Protein AF-A0A8C2GU42-F1 (afdb_monomer)

Sequence (132 aa):
MASTEKISYNTSEDTVLMTLNFCKCFNMKVGQQLDHYKYNNSENDFHLQIAKEAYVDHTQFDKKATHYDHSSKADNPKWSMVDVQFERMTNCFIPLTELKKYHLQHKAKSGRLKDLALFTRARLSVQPLTAG

Organism: Cyprinus carpio (NCBI:txid7962)

Solvent-accessible surface area (backbone atoms only — not comparable to full-atom values): 8130 Å² total; per-residue (Å²): 130,85,57,73,73,53,76,48,81,46,85,88,53,99,44,46,41,32,37,51,60,40,77,62,92,64,91,59,47,64,72,42,76,42,80,52,81,74,93,71,88,61,88,63,36,40,39,30,27,29,67,36,51,70,39,77,42,71,51,34,74,34,85,84,40,96,64,43,35,92,86,47,40,93,94,60,63,53,44,30,24,30,37,26,28,61,72,44,72,50,97,65,63,80,53,70,71,56,56,49,51,51,25,55,56,16,48,78,67,74,37,96,41,45,77,44,45,86,82,74,39,88,72,60,73,83,69,86,79,80,86,128

InterPro domains:
  IPR002740 EVE domain [PF01878] (48-131)
  IPR015947 PUA-like superfamily [SSF88697] (48-131)
  IPR052181 5-Hydroxymethylcytosine binding [PTHR14087] (28-131)

Nearest PDB structures (foldseek):
  3eop-assembly2_B  TM=8.402E-01  e=4.553E-10  Homo sapiens
  3eop-assembly1_A  TM=8.415E-01  e=4.289E-10  Homo sapiens
  5j3e-assembly2_B  TM=8.624E-01  e=8.260E-10  Homo sapiens
  2ar1-assembly1_A  TM=7.464E-01  e=1.728E-05  Leishmania major
  2eve-assembly1_A  TM=8.233E-01  e=2.677E-04  Pseudomonas syringae pv. tomato str. DC3000

Mean predicted aligned error: 8.87 Å

Radius of gyration: 16.35 Å; Cα contacts (8 Å, |Δi|>4): 212; chains: 1; bounding box: 41×29×45 Å

pLDDT: mean 74.86, std 17.41, range [27.86, 93.0]

Structure (mmCIF, N/CA/C/O backbone):
data_AF-A0A8C2GU42-F1
#
_entry.id   AF-A0A8C2GU42-F1
#
loop_
_atom_site.group_PDB
_atom_site.id
_atom_site.type_symbol
_atom_site.label_atom_id
_atom_site.label_alt_id
_atom_site.label_comp_id
_atom_site.label_asym_id
_atom_site.label_entity_id
_atom_site.label_seq_id
_atom_site.pdbx_PDB_ins_code
_atom_site.Cartn_x
_atom_site.Cartn_y
_atom_site.Cartn_z
_atom_site.occupancy
_atom_site.B_iso_or_equiv
_atom_site.auth_seq_id
_atom_site.auth_comp_id
_atom_site.auth_asym_id
_atom_site.auth_atom_id
_atom_site.pdbx_PDB_model_num
ATOM 1 N N . MET A 1 1 ? 11.826 1.712 7.715 1.00 29.66 1 MET A N 1
ATOM 2 C CA . MET A 1 1 ? 12.271 2.6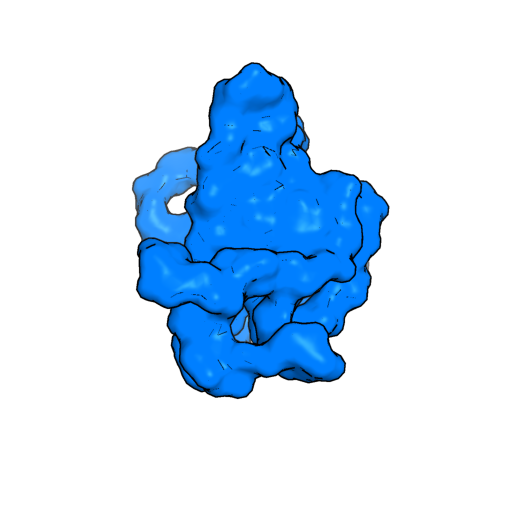06 6.623 1.00 29.66 1 MET A CA 1
ATOM 3 C C . MET A 1 1 ? 11.037 3.204 5.973 1.00 29.66 1 MET A C 1
ATOM 5 O O . MET A 1 1 ? 10.012 2.535 5.954 1.00 29.66 1 MET A O 1
ATOM 9 N N . ALA A 1 2 ? 11.104 4.483 5.603 1.00 27.86 2 ALA A N 1
ATOM 10 C CA . ALA A 1 2 ? 9.967 5.296 5.182 1.00 27.86 2 ALA A CA 1
ATOM 11 C C . ALA A 1 2 ? 9.303 4.735 3.914 1.00 27.86 2 ALA A C 1
ATOM 13 O O . ALA A 1 2 ? 9.962 4.608 2.886 1.00 27.86 2 ALA A O 1
ATOM 14 N N . SER A 1 3 ? 8.011 4.408 3.996 1.00 32.06 3 SER A N 1
ATOM 15 C CA . SER A 1 3 ? 7.196 4.130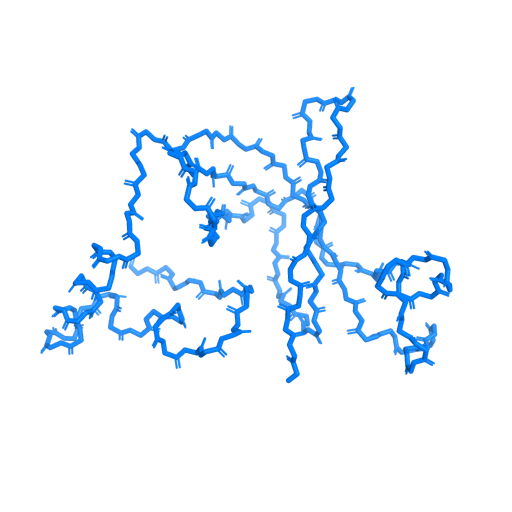 2.815 1.00 32.06 3 SER A CA 1
ATOM 16 C C . SER A 1 3 ? 6.832 5.475 2.199 1.00 32.06 3 SER A C 1
ATOM 18 O O . SER A 1 3 ? 5.972 6.184 2.719 1.00 32.06 3 SER A O 1
ATOM 20 N N . THR A 1 4 ? 7.572 5.888 1.171 1.00 35.00 4 THR A N 1
ATOM 21 C CA . THR A 1 4 ? 7.188 7.057 0.377 1.00 35.00 4 THR A CA 1
ATOM 22 C C . THR A 1 4 ? 6.199 6.551 -0.656 1.00 35.00 4 THR A C 1
ATOM 24 O O . THR A 1 4 ? 6.595 6.044 -1.699 1.00 35.00 4 THR A O 1
ATOM 27 N N . GLU A 1 5 ? 4.917 6.626 -0.328 1.00 48.44 5 GLU A N 1
ATOM 28 C CA . GLU A 1 5 ? 3.859 6.436 -1.308 1.00 48.44 5 GLU A CA 1
ATOM 29 C C . GLU A 1 5 ? 3.909 7.578 -2.310 1.00 48.44 5 GLU A C 1
ATOM 31 O O . GLU A 1 5 ? 3.827 8.747 -1.926 1.00 48.44 5 GLU A O 1
ATOM 36 N N . LYS A 1 6 ? 4.053 7.248 -3.592 1.00 48.16 6 LYS A N 1
ATOM 37 C CA . LYS A 1 6 ? 3.819 8.209 -4.660 1.00 48.16 6 LYS A CA 1
ATOM 38 C C . LYS A 1 6 ? 2.909 7.594 -5.691 1.00 48.16 6 LYS A C 1
ATOM 40 O O . LYS A 1 6 ? 3.248 6.602 -6.315 1.00 48.16 6 LYS A O 1
ATOM 45 N N . ILE A 1 7 ? 1.766 8.239 -5.838 1.00 47.25 7 ILE A N 1
ATOM 46 C CA . ILE A 1 7 ? 0.837 8.021 -6.927 1.00 47.25 7 ILE A CA 1
ATOM 47 C C . ILE A 1 7 ? 1.364 8.814 -8.118 1.00 47.25 7 ILE A C 1
ATOM 49 O O . ILE A 1 7 ? 1.403 10.046 -8.079 1.00 47.25 7 ILE A O 1
ATOM 53 N N . SER A 1 8 ? 1.791 8.103 -9.153 1.00 43.88 8 SER A N 1
ATOM 54 C CA . SER A 1 8 ? 2.003 8.675 -10.482 1.00 43.88 8 SER A CA 1
ATOM 55 C C . SER A 1 8 ? 0.679 8.626 -11.241 1.00 43.88 8 SER A C 1
ATOM 57 O O . SER A 1 8 ? -0.027 7.629 -11.150 1.00 43.88 8 SER A O 1
ATOM 59 N N . TYR A 1 9 ? 0.329 9.697 -11.952 1.00 42.25 9 TYR A N 1
ATOM 60 C CA . TYR A 1 9 ? -0.904 9.789 -12.738 1.00 42.25 9 TYR A CA 1
ATOM 61 C C . TYR A 1 9 ? -0.546 9.746 -14.223 1.00 42.25 9 TYR A C 1
ATOM 63 O O . TYR A 1 9 ? 0.324 10.500 -14.660 1.00 42.25 9 TYR A O 1
ATOM 71 N N . ASN A 1 10 ? -1.241 8.921 -15.002 1.00 41.34 10 ASN A N 1
ATOM 72 C CA . ASN A 1 10 ? -1.306 9.068 -16.452 1.00 41.34 10 ASN A CA 1
ATOM 73 C C . ASN A 1 10 ? -2.765 9.372 -16.817 1.00 41.34 10 ASN A C 1
ATOM 75 O O . ASN A 1 10 ? -3.642 8.555 -16.560 1.00 41.34 10 ASN A O 1
ATOM 79 N N . THR A 1 11 ? -3.039 10.580 -17.306 1.00 40.59 11 THR A N 1
ATOM 80 C CA . THR A 1 11 ? -4.400 11.113 -17.513 1.00 40.59 11 THR A CA 1
ATOM 81 C C . THR A 1 11 ? -4.898 10.969 -18.953 1.00 40.59 11 THR A C 1
ATOM 83 O O . THR A 1 11 ? -5.793 11.705 -19.355 1.00 40.59 11 THR A O 1
ATOM 86 N N . SER A 1 12 ? -4.303 10.094 -19.769 1.00 37.34 12 SER A N 1
ATOM 87 C CA . SER A 1 12 ? -4.622 10.040 -21.203 1.00 37.34 12 SER A CA 1
ATOM 88 C C . SER A 1 12 ? -5.784 9.122 -21.586 1.00 37.34 12 SER A C 1
ATOM 90 O O . SER A 1 12 ? -6.249 9.214 -22.713 1.00 37.34 12 SER A O 1
ATOM 92 N N . GLU A 1 13 ? -6.278 8.269 -20.695 1.00 37.72 13 GLU A N 1
ATOM 93 C CA . GLU A 1 13 ? -7.444 7.406 -20.926 1.00 37.72 13 GLU A CA 1
ATOM 94 C C . GLU A 1 13 ? -8.207 7.291 -19.599 1.00 37.72 13 GLU A C 1
ATOM 96 O O . GLU A 1 13 ? -7.630 7.587 -18.553 1.00 37.72 13 GLU A O 1
ATOM 101 N N . ASP A 1 14 ? -9.474 6.868 -19.604 1.00 39.25 14 ASP A N 1
ATOM 102 C CA . ASP A 1 14 ? -10.384 6.745 -18.438 1.00 39.25 14 ASP A CA 1
ATOM 103 C C . ASP A 1 14 ? -9.885 5.817 -17.296 1.00 39.25 14 ASP A C 1
ATOM 105 O O . ASP A 1 14 ? -10.623 5.403 -16.403 1.00 39.25 14 ASP A O 1
ATOM 109 N N . THR A 1 15 ? -8.602 5.476 -17.310 1.00 41.22 15 THR A N 1
ATOM 110 C CA . THR A 1 15 ? -7.866 4.720 -16.316 1.00 41.22 15 THR A CA 1
ATOM 111 C C . THR A 1 15 ? -6.793 5.629 -15.729 1.00 41.22 15 THR A C 1
ATOM 113 O O . THR A 1 15 ? -5.700 5.763 -16.277 1.00 41.22 15 THR A O 1
ATOM 116 N N . VAL A 1 16 ? -7.071 6.239 -14.574 1.00 46.94 16 VAL A N 1
ATOM 117 C CA . VAL A 1 16 ? -5.999 6.808 -13.750 1.00 46.94 16 VAL A CA 1
ATOM 118 C C . VAL A 1 16 ? -5.180 5.637 -13.208 1.00 46.94 16 VAL A C 1
ATOM 120 O O . VAL A 1 16 ? -5.474 5.122 -12.133 1.00 46.94 16 VAL A O 1
ATOM 123 N N . LEU A 1 17 ? -4.189 5.189 -13.985 1.00 45.88 17 LEU A N 1
ATOM 124 C CA . LEU A 1 17 ? -3.225 4.173 -13.577 1.00 45.88 17 LEU A CA 1
ATOM 125 C C . LEU A 1 17 ? -2.358 4.770 -12.472 1.00 45.88 17 LEU A C 1
ATOM 127 O O . LEU A 1 17 ? -1.379 5.460 -12.754 1.00 45.88 17 LEU A O 1
ATOM 131 N N . MET A 1 18 ? -2.753 4.550 -11.216 1.00 54.62 18 MET A N 1
ATOM 132 C CA . MET A 1 18 ? -1.916 4.896 -10.071 1.00 54.62 18 MET A CA 1
ATOM 133 C C . MET A 1 18 ? -1.009 3.723 -9.748 1.00 54.62 18 MET A C 1
ATOM 135 O O . MET A 1 18 ? -1.464 2.616 -9.461 1.00 54.62 18 MET A O 1
ATOM 139 N N . THR A 1 19 ? 0.285 3.992 -9.765 1.00 54.06 19 THR A N 1
ATOM 140 C CA . THR A 1 19 ? 1.305 3.030 -9.375 1.00 54.06 19 THR A CA 1
ATOM 141 C C . THR A 1 19 ? 1.552 3.144 -7.874 1.00 54.06 19 THR A C 1
ATOM 143 O O . THR A 1 19 ? 1.899 4.219 -7.389 1.00 54.06 19 THR A O 1
ATOM 146 N N . LEU A 1 20 ? 1.352 2.059 -7.121 1.00 60.91 20 LEU A N 1
ATOM 147 C CA . LEU A 1 20 ? 1.644 2.017 -5.682 1.00 60.91 20 LEU A CA 1
ATOM 148 C C . LEU A 1 20 ? 2.907 1.204 -5.423 1.00 60.91 20 LEU A C 1
ATOM 150 O O . LEU A 1 20 ? 2.891 -0.015 -5.563 1.00 60.91 20 LEU A O 1
ATOM 154 N N . ASN A 1 21 ? 3.973 1.875 -4.991 1.00 57.59 21 ASN A N 1
ATOM 155 C CA . ASN A 1 21 ? 5.249 1.234 -4.693 1.00 57.59 21 ASN A CA 1
ATOM 156 C C . ASN A 1 21 ? 5.294 0.725 -3.256 1.00 57.59 21 ASN A C 1
ATOM 158 O O . ASN A 1 21 ? 5.079 1.479 -2.304 1.00 57.59 21 ASN A O 1
ATOM 162 N N . PHE A 1 22 ? 5.648 -0.546 -3.080 1.00 68.25 22 PHE A N 1
ATOM 163 C CA . PHE A 1 22 ? 5.805 -1.127 -1.754 1.00 68.25 22 PHE A CA 1
ATOM 164 C C . PHE A 1 22 ? 6.909 -2.185 -1.698 1.00 68.25 22 PHE A C 1
ATOM 166 O O . PHE A 1 22 ? 7.203 -2.899 -2.652 1.00 68.25 22 PHE A O 1
ATOM 173 N N . CYS A 1 23 ? 7.529 -2.276 -0.522 1.00 55.91 23 CYS A N 1
ATOM 174 C CA . CYS A 1 23 ? 8.674 -3.149 -0.236 1.00 55.91 23 CYS A CA 1
ATOM 175 C C . CYS A 1 23 ? 8.268 -4.606 0.080 1.00 55.91 23 CYS A C 1
ATOM 177 O O . CYS A 1 23 ? 9.119 -5.455 0.324 1.00 55.91 23 CYS A O 1
ATOM 179 N N . LYS A 1 24 ? 6.964 -4.896 0.193 1.00 59.81 24 LYS A N 1
ATOM 180 C CA . LYS A 1 24 ? 6.430 -6.214 0.574 1.00 59.81 24 LYS A CA 1
ATOM 181 C C . LYS A 1 24 ? 5.359 -6.652 -0.403 1.00 59.81 24 LYS A C 1
ATOM 183 O O . LYS A 1 24 ? 4.412 -5.904 -0.583 1.00 59.81 24 LYS A O 1
ATOM 188 N N . CYS A 1 25 ? 5.440 -7.880 -0.911 1.00 53.75 25 CYS A N 1
ATOM 189 C CA . CYS A 1 25 ? 4.386 -8.492 -1.717 1.00 53.75 25 CYS A CA 1
ATOM 190 C C . CYS A 1 25 ? 3.062 -8.537 -0.935 1.00 53.75 25 CYS A C 1
ATOM 192 O O . CYS A 1 25 ? 2.799 -9.474 -0.181 1.00 53.75 25 CYS A O 1
ATOM 194 N N . PHE A 1 26 ? 2.227 -7.513 -1.087 1.00 64.81 26 PHE A N 1
ATOM 195 C CA . PHE A 1 26 ? 0.819 -7.632 -0.759 1.00 64.81 26 PHE A CA 1
ATOM 196 C C . PHE A 1 26 ? 0.197 -8.515 -1.836 1.00 64.81 26 PHE A C 1
ATOM 198 O O . PHE A 1 26 ? 0.373 -8.261 -3.026 1.00 64.81 26 PHE A O 1
ATOM 205 N N . ASN A 1 27 ? -0.507 -9.570 -1.425 1.00 75.94 27 ASN A N 1
ATOM 206 C CA . ASN A 1 27 ? -1.237 -10.448 -2.339 1.00 75.94 27 ASN A CA 1
ATOM 207 C C . ASN A 1 27 ? -2.535 -9.760 -2.798 1.00 75.94 27 ASN A C 1
ATOM 209 O O . ASN A 1 27 ? -3.630 -10.231 -2.505 1.00 75.94 27 ASN A O 1
ATOM 213 N N . MET A 1 28 ? -2.392 -8.591 -3.425 1.00 85.00 28 MET A N 1
ATOM 214 C CA . MET A 1 28 ? -3.488 -7.841 -4.024 1.00 85.00 28 MET A CA 1
ATOM 215 C C . MET A 1 28 ? -3.956 -8.567 -5.278 1.00 85.00 28 MET A C 1
ATOM 217 O O . MET A 1 28 ? -3.135 -8.971 -6.104 1.00 85.00 28 MET A O 1
ATOM 221 N N . LYS A 1 29 ? -5.270 -8.727 -5.410 1.00 88.50 29 LYS A N 1
ATOM 222 C CA . LYS A 1 29 ? -5.899 -9.399 -6.549 1.00 88.50 29 LYS A CA 1
ATOM 223 C C . LYS A 1 29 ? -6.619 -8.404 -7.437 1.00 88.50 29 LYS A C 1
ATOM 225 O O . LYS A 1 29 ? -7.160 -7.425 -6.934 1.00 88.50 29 LYS A O 1
ATOM 230 N N . VAL A 1 30 ? -6.621 -8.655 -8.746 1.00 89.81 30 VAL A N 1
ATOM 231 C CA . VAL A 1 30 ? -7.408 -7.853 -9.697 1.00 89.81 30 VAL A CA 1
ATOM 232 C C . VAL A 1 30 ? -8.866 -7.804 -9.236 1.00 89.81 30 VAL A C 1
ATOM 234 O O . VAL A 1 30 ? -9.415 -8.813 -8.797 1.00 89.81 30 VAL A O 1
ATOM 237 N N . GLY A 1 31 ? -9.464 -6.614 -9.285 1.00 86.06 31 GLY A N 1
ATOM 238 C CA . GLY A 1 31 ? -10.814 -6.344 -8.783 1.00 86.06 31 GLY A CA 1
ATOM 239 C C . GLY A 1 31 ? -10.908 -6.114 -7.270 1.00 86.06 31 GLY A C 1
ATOM 240 O O . GLY A 1 31 ? -11.975 -5.759 -6.777 1.00 86.06 31 GLY A O 1
ATOM 241 N N . GLN A 1 32 ? -9.822 -6.274 -6.506 1.00 86.06 32 GLN A N 1
ATOM 242 C CA . GLN A 1 32 ? -9.815 -5.899 -5.092 1.00 86.06 32 GLN A CA 1
ATOM 243 C C . GLN A 1 32 ? -9.937 -4.376 -4.948 1.00 86.06 32 GLN A C 1
ATOM 245 O O . GLN A 1 32 ? -9.220 -3.626 -5.614 1.00 86.06 32 GLN A O 1
ATOM 250 N N . GLN A 1 33 ? -10.820 -3.929 -4.055 1.00 84.94 33 GLN A N 1
ATOM 251 C CA . GLN A 1 33 ? -11.035 -2.509 -3.780 1.00 84.94 33 GLN A CA 1
ATOM 252 C C . GLN A 1 33 ? -9.952 -1.926 -2.866 1.00 84.94 33 GLN A C 1
ATOM 254 O O . GLN A 1 33 ? -9.427 -2.590 -1.965 1.00 84.94 33 GLN A O 1
ATOM 259 N N . LEU A 1 34 ? -9.643 -0.660 -3.114 1.00 80.81 34 LEU A N 1
ATOM 260 C CA . LEU A 1 34 ? -8.698 0.167 -2.386 1.00 80.81 34 LEU A CA 1
ATOM 261 C C . LEU A 1 34 ? -9.363 1.502 -2.064 1.00 80.81 34 LEU A C 1
ATOM 263 O O . LEU A 1 34 ? -9.827 2.209 -2.959 1.00 80.81 34 LEU A O 1
ATOM 267 N N . ASP A 1 35 ? -9.332 1.875 -0.792 1.00 76.69 35 ASP A N 1
ATOM 268 C CA . ASP A 1 35 ? -9.738 3.207 -0.362 1.00 76.69 35 ASP A CA 1
ATOM 269 C C . ASP A 1 35 ? -8.499 4.100 -0.319 1.00 76.69 35 ASP A C 1
ATOM 271 O O . ASP A 1 35 ? -7.525 3.806 0.383 1.00 76.69 35 ASP A O 1
ATOM 275 N N . HIS A 1 36 ? -8.509 5.181 -1.100 1.00 72.06 36 HIS A N 1
ATOM 276 C CA . HIS A 1 36 ? -7.416 6.140 -1.077 1.00 72.06 36 HIS A CA 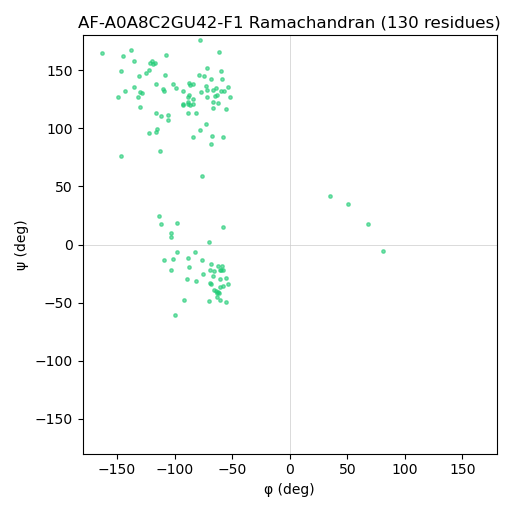1
ATOM 277 C C . HIS A 1 36 ? -7.620 7.140 0.057 1.00 72.06 36 HIS A C 1
ATOM 279 O O . HIS A 1 36 ? -8.606 7.871 0.065 1.00 72.06 36 HIS A O 1
ATOM 285 N N . TYR A 1 37 ? -6.658 7.203 0.978 1.00 63.75 37 TYR A N 1
ATOM 286 C CA . TYR A 1 37 ? -6.659 8.172 2.066 1.00 63.75 37 TYR A CA 1
ATOM 287 C C . TYR A 1 37 ? -5.526 9.181 1.886 1.00 63.75 37 TYR A C 1
ATOM 289 O O . TYR A 1 37 ? -4.347 8.845 2.036 1.00 63.75 37 TYR A O 1
ATOM 297 N N . LYS A 1 38 ? -5.861 10.434 1.571 1.00 64.44 38 LYS A N 1
ATOM 298 C CA . LYS A 1 38 ? -4.851 11.472 1.340 1.00 64.44 38 LYS A CA 1
ATOM 299 C C . LYS A 1 38 ? -4.473 12.180 2.641 1.00 64.44 38 LYS A C 1
ATOM 301 O O . LYS A 1 38 ? -5.305 12.761 3.325 1.00 64.44 38 LYS A O 1
ATOM 306 N N . TYR A 1 39 ? -3.172 12.228 2.937 1.00 45.69 39 TYR A N 1
ATOM 307 C CA . TYR A 1 39 ? -2.619 12.953 4.095 1.00 45.69 39 TYR A CA 1
ATOM 308 C C . TYR A 1 39 ? -2.739 14.493 3.982 1.00 45.69 39 TYR A C 1
ATOM 310 O O . TYR A 1 39 ? -2.651 15.194 4.984 1.00 45.69 39 TYR A O 1
ATOM 318 N N . ASN A 1 40 ? -2.981 15.029 2.780 1.00 45.28 40 ASN A N 1
ATOM 319 C CA . ASN A 1 40 ? -3.093 16.467 2.511 1.00 45.28 40 ASN A CA 1
ATOM 320 C C . ASN A 1 40 ? -4.520 16.855 2.100 1.00 45.28 40 ASN A C 1
ATOM 322 O O . ASN A 1 40 ? -4.784 17.013 0.910 1.00 45.28 40 ASN A O 1
ATOM 326 N N . ASN A 1 41 ? -5.392 16.994 3.105 1.00 46.81 41 ASN A N 1
ATOM 327 C CA . ASN A 1 41 ? -6.541 17.910 3.195 1.00 46.81 41 ASN A CA 1
ATOM 328 C C . ASN A 1 41 ? -7.318 18.208 1.891 1.00 46.81 41 ASN A C 1
ATOM 330 O O . ASN A 1 41 ? -7.655 19.362 1.629 1.00 46.81 41 ASN A O 1
ATOM 334 N N . SER A 1 42 ? -7.574 17.199 1.054 1.00 54.69 42 SER A N 1
ATOM 335 C CA . SER A 1 42 ? -8.509 17.323 -0.062 1.00 54.69 42 SER A CA 1
ATOM 336 C C . SER A 1 42 ? -9.908 17.001 0.431 1.00 54.69 42 SER A C 1
ATOM 338 O O . SER A 1 42 ? -10.095 16.045 1.170 1.00 54.69 42 SER A O 1
ATOM 340 N N . GLU A 1 43 ? -10.893 17.767 -0.020 1.00 55.97 43 GLU A N 1
ATOM 341 C CA . GLU A 1 43 ? -12.304 17.602 0.360 1.00 55.97 43 GLU A CA 1
ATOM 342 C C . GLU A 1 43 ? -12.956 16.336 -0.228 1.00 55.97 43 GLU A C 1
ATOM 344 O O . GLU A 1 43 ? -14.139 16.094 -0.016 1.00 55.97 43 GLU A O 1
ATOM 349 N N . ASN A 1 44 ? -12.185 15.523 -0.954 1.00 59.25 44 ASN A N 1
ATOM 350 C CA . ASN A 1 44 ? -12.651 14.339 -1.656 1.00 59.25 44 ASN A CA 1
ATOM 351 C C . ASN A 1 44 ? -11.701 13.157 -1.429 1.00 59.25 44 ASN A C 1
ATOM 353 O O . ASN A 1 44 ? -10.484 13.319 -1.574 1.00 59.25 44 ASN A O 1
ATOM 357 N N . ASP A 1 45 ? -12.284 11.986 -1.163 1.00 70.00 45 ASP A N 1
ATOM 358 C CA . ASP A 1 45 ? -11.621 10.680 -1.224 1.00 70.00 45 ASP A CA 1
ATOM 359 C C . ASP A 1 45 ? -12.114 9.906 -2.461 1.00 70.00 45 ASP A C 1
ATOM 361 O O . ASP A 1 45 ? -13.141 10.234 -3.068 1.00 70.00 45 ASP A O 1
ATOM 365 N N . PHE A 1 46 ? -11.378 8.865 -2.851 1.00 75.88 46 PHE A N 1
ATOM 366 C CA . PHE A 1 46 ? -11.672 8.059 -4.039 1.00 75.88 46 PHE A CA 1
ATOM 367 C C . PHE A 1 46 ? -11.648 6.572 -3.703 1.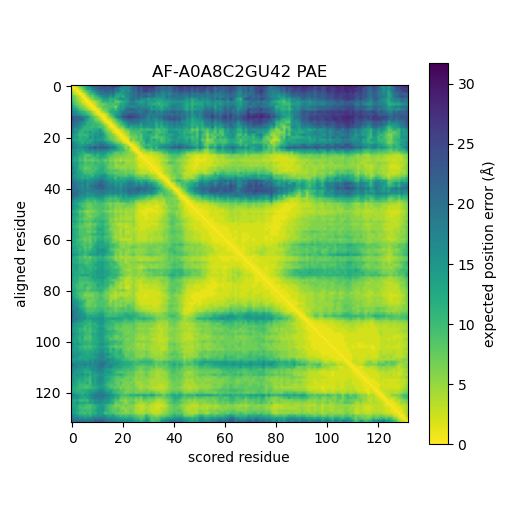00 75.88 46 PHE A C 1
ATOM 369 O O . PHE A 1 46 ? -10.802 6.117 -2.929 1.00 75.88 46 PHE A O 1
ATOM 376 N N . HIS A 1 47 ? -12.524 5.816 -4.359 1.00 80.12 47 HIS A N 1
ATOM 377 C CA . HIS A 1 47 ? -12.419 4.369 -4.451 1.00 80.12 47 HIS A CA 1
ATOM 378 C C . HIS A 1 47 ? -11.663 4.000 -5.721 1.00 80.12 47 HIS A C 1
ATOM 380 O O . HIS A 1 47 ? -11.934 4.518 -6.810 1.00 80.12 47 HIS A O 1
ATOM 386 N N . LEU A 1 48 ? -10.699 3.108 -5.552 1.00 84.56 48 LEU A N 1
ATOM 387 C CA . LEU A 1 48 ? -9.869 2.558 -6.607 1.00 84.56 48 LEU A CA 1
ATOM 388 C C . LEU A 1 48 ? -10.040 1.035 -6.611 1.00 84.56 48 LEU A C 1
ATOM 390 O O . LEU A 1 48 ? -10.350 0.430 -5.586 1.00 84.56 48 LEU A O 1
ATOM 394 N N . GLN A 1 49 ? -9.772 0.403 -7.745 1.00 86.56 49 GLN A N 1
ATOM 395 C CA . GLN A 1 49 ? -9.712 -1.054 -7.865 1.00 86.56 49 GLN A CA 1
ATOM 396 C C . GLN A 1 49 ? -8.372 -1.494 -8.443 1.00 86.56 49 GLN A C 1
ATOM 398 O O . GLN A 1 49 ? -7.794 -0.793 -9.269 1.00 86.56 49 GLN A O 1
ATOM 403 N N . ILE A 1 50 ? -7.869 -2.661 -8.042 1.00 87.25 50 ILE A N 1
ATOM 404 C CA . ILE A 1 50 ? -6.665 -3.238 -8.651 1.00 87.25 50 ILE A CA 1
ATOM 405 C C . ILE A 1 50 ? -6.973 -3.624 -10.101 1.00 87.25 50 ILE A C 1
ATOM 407 O O . ILE A 1 50 ? -7.785 -4.515 -10.350 1.00 87.25 50 ILE A O 1
ATOM 411 N N . ALA A 1 51 ? -6.280 -2.993 -11.043 1.00 87.75 51 ALA A N 1
ATOM 412 C CA . ALA A 1 51 ? -6.322 -3.325 -12.463 1.00 87.75 51 ALA A CA 1
ATOM 413 C C . ALA A 1 51 ? -5.261 -4.376 -12.830 1.00 87.75 51 ALA A C 1
ATOM 415 O O . ALA A 1 51 ? -5.479 -5.194 -13.722 1.00 87.75 51 ALA A O 1
ATOM 416 N N . LYS A 1 52 ? -4.127 -4.395 -12.112 1.00 86.38 52 LYS A N 1
ATOM 417 C CA . LYS A 1 52 ? -3.039 -5.359 -12.321 1.00 86.38 52 LYS A CA 1
ATOM 418 C C . LYS A 1 52 ? -2.390 -5.771 -11.005 1.00 86.38 52 LYS A C 1
ATOM 420 O O . LYS A 1 52 ? -2.042 -4.917 -10.190 1.00 86.38 52 LYS A O 1
ATOM 425 N N . GLU A 1 53 ? -2.208 -7.081 -10.820 1.00 89.69 53 GLU A N 1
ATOM 426 C CA . GLU A 1 53 ? -1.490 -7.634 -9.662 1.00 89.69 53 GLU A CA 1
ATOM 427 C C . GLU A 1 53 ? -0.034 -7.156 -9.610 1.00 89.69 53 GLU A C 1
ATOM 429 O O . GLU A 1 53 ? 0.504 -6.640 -10.589 1.00 89.69 53 GLU A O 1
ATOM 434 N N . ALA A 1 54 ? 0.605 -7.353 -8.457 1.00 86.75 54 ALA A N 1
ATOM 435 C CA . ALA A 1 54 ? 1.947 -6.857 -8.195 1.00 86.75 54 ALA A CA 1
ATOM 436 C C . ALA A 1 54 ? 2.973 -7.360 -9.223 1.00 86.75 54 ALA A C 1
ATOM 438 O O . ALA A 1 54 ? 3.073 -8.554 -9.506 1.00 86.75 54 ALA A O 1
ATOM 439 N N . TYR A 1 55 ? 3.778 -6.436 -9.734 1.00 86.56 55 TYR A N 1
ATOM 440 C CA . TYR A 1 55 ? 4.885 -6.694 -10.645 1.00 86.56 55 TYR A CA 1
ATOM 441 C C . TYR A 1 55 ? 6.099 -5.843 -10.265 1.00 86.56 55 TYR A C 1
ATOM 443 O O . TYR A 1 55 ? 6.008 -4.941 -9.435 1.00 86.56 55 TYR A O 1
ATOM 451 N N . VAL A 1 56 ? 7.264 -6.153 -10.834 1.00 89.50 56 VAL A N 1
ATOM 452 C CA . VAL A 1 56 ? 8.515 -5.451 -10.517 1.00 89.50 56 VAL A CA 1
ATOM 453 C 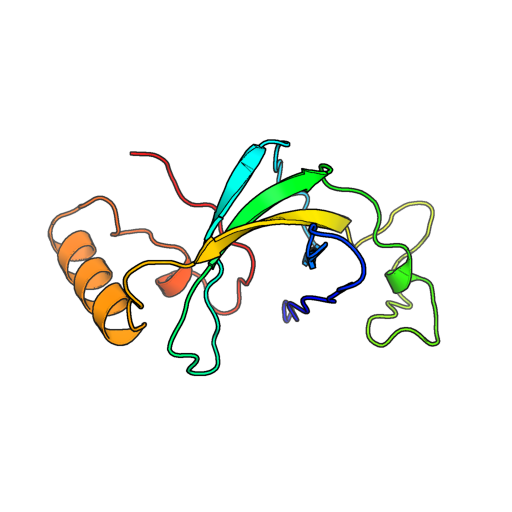C . VAL A 1 56 ? 8.416 -3.978 -10.912 1.00 89.50 56 VAL A C 1
ATOM 455 O O . VAL A 1 56 ? 8.103 -3.660 -12.060 1.00 89.50 56 VAL A O 1
ATOM 458 N N . ASP A 1 57 ? 8.741 -3.084 -9.977 1.00 87.75 57 ASP A N 1
ATOM 459 C CA . ASP A 1 57 ? 8.838 -1.654 -10.267 1.00 87.75 57 ASP A CA 1
ATOM 460 C C . ASP A 1 57 ? 10.099 -1.371 -11.092 1.00 87.75 57 ASP A C 1
ATOM 462 O O . ASP A 1 57 ? 11.209 -1.362 -10.569 1.00 87.75 57 ASP A O 1
ATOM 466 N N . HIS A 1 58 ? 9.962 -1.143 -12.394 1.00 87.94 58 HIS A N 1
ATOM 467 C CA . HIS A 1 58 ? 11.116 -0.887 -13.258 1.00 87.94 58 HIS A CA 1
ATOM 468 C C . HIS A 1 58 ? 11.841 0.431 -12.924 1.00 87.94 58 HIS A C 1
ATOM 470 O O . HIS A 1 58 ? 13.031 0.558 -13.217 1.00 87.94 58 HIS A O 1
ATOM 476 N N . THR A 1 59 ? 11.172 1.395 -12.276 1.00 86.12 59 THR A N 1
ATOM 477 C CA . THR A 1 59 ? 11.760 2.697 -11.920 1.00 86.12 59 THR A CA 1
ATOM 478 C C . THR A 1 59 ? 12.826 2.573 -10.833 1.00 86.12 59 THR A C 1
ATOM 480 O O . THR A 1 59 ? 13.739 3.395 -10.773 1.00 86.12 59 THR A O 1
ATOM 483 N N . GLN A 1 60 ? 12.791 1.492 -10.042 1.00 86.12 60 GLN A N 1
ATOM 484 C CA . GLN A 1 60 ? 13.783 1.229 -8.997 1.00 86.12 60 GLN A CA 1
ATOM 485 C C . GLN A 1 60 ? 15.211 1.055 -9.550 1.00 86.12 60 GLN A C 1
ATOM 487 O O . GLN A 1 60 ? 16.174 1.198 -8.800 1.00 86.12 60 GLN A O 1
ATOM 492 N N . PHE A 1 61 ? 15.360 0.777 -10.852 1.00 90.00 61 PHE A N 1
ATOM 493 C CA . PHE A 1 61 ? 16.651 0.588 -11.526 1.00 90.00 61 PHE A CA 1
ATOM 494 C C . PHE A 1 61 ? 17.124 1.808 -12.326 1.00 90.00 61 PHE A C 1
ATOM 496 O O . PHE A 1 61 ? 18.287 1.861 -12.733 1.00 90.00 61 PHE A O 1
ATOM 503 N N . ASP A 1 62 ? 16.255 2.793 -12.560 1.00 88.75 62 ASP A N 1
ATOM 504 C CA . ASP A 1 62 ? 16.595 3.978 -13.343 1.00 88.75 62 ASP A CA 1
ATOM 505 C C . ASP A 1 62 ? 17.196 5.066 -12.449 1.00 88.75 62 ASP A C 1
ATOM 507 O O . ASP A 1 62 ? 16.498 5.678 -11.650 1.00 88.75 62 ASP A O 1
ATOM 511 N N . LYS A 1 63 ? 18.486 5.372 -12.636 1.00 90.88 63 LYS A N 1
ATOM 512 C CA . LYS A 1 63 ? 19.215 6.419 -11.893 1.00 90.88 63 LYS A CA 1
ATOM 513 C C . LYS A 1 63 ? 18.608 7.816 -12.017 1.00 90.88 63 LYS A C 1
ATOM 515 O O . LYS A 1 63 ? 18.916 8.676 -11.196 1.00 90.88 63 LYS A O 1
ATOM 520 N N . LYS A 1 64 ? 17.821 8.069 -13.065 1.00 90.12 64 LYS A N 1
ATOM 521 C CA . LYS A 1 64 ? 17.129 9.346 -13.270 1.00 90.12 64 LYS A CA 1
ATOM 522 C C . LYS A 1 64 ? 15.771 9.382 -12.576 1.00 90.12 64 LYS A C 1
ATOM 524 O O . LYS A 1 64 ? 15.248 10.471 -12.345 1.00 90.12 64 LYS A O 1
ATOM 529 N N . ALA A 1 65 ? 15.202 8.226 -12.242 1.00 83.50 65 ALA A N 1
ATOM 530 C CA . ALA A 1 65 ? 13.941 8.164 -11.532 1.00 83.50 65 ALA A CA 1
ATOM 531 C C . ALA A 1 65 ? 14.111 8.689 -10.103 1.00 83.50 65 ALA A C 1
ATOM 533 O O . ALA A 1 65 ? 15.097 8.422 -9.417 1.00 83.50 65 ALA A O 1
ATOM 534 N N . THR A 1 66 ? 13.097 9.399 -9.610 1.00 82.06 66 THR A N 1
ATOM 535 C CA . THR A 1 66 ? 13.087 9.930 -8.237 1.00 82.06 66 THR A CA 1
ATOM 536 C C . THR A 1 66 ? 13.190 8.834 -7.168 1.00 82.06 66 THR A C 1
ATOM 538 O O . THR A 1 66 ? 13.573 9.120 -6.036 1.00 82.06 66 THR A O 1
ATOM 541 N N . HIS A 1 67 ? 12.834 7.596 -7.516 1.00 76.62 67 HIS A N 1
ATOM 542 C CA . HIS A 1 67 ? 12.793 6.434 -6.625 1.00 76.62 67 HIS A CA 1
ATOM 543 C C . HIS A 1 67 ? 13.827 5.362 -6.973 1.00 76.62 67 HIS A C 1
ATOM 545 O O . HIS A 1 67 ? 13.648 4.200 -6.621 1.00 76.62 67 HIS A O 1
ATOM 551 N N . TYR A 1 68 ? 14.918 5.754 -7.632 1.00 85.12 68 TYR A N 1
ATOM 552 C CA . TYR A 1 68 ? 16.059 4.874 -7.841 1.00 85.12 68 TYR A CA 1
ATOM 553 C C . TYR A 1 68 ? 16.539 4.250 -6.521 1.00 85.12 68 TYR A C 1
ATOM 555 O O . TYR A 1 68 ? 16.866 4.966 -5.571 1.00 85.12 68 TYR A O 1
ATOM 563 N N . ASP A 1 69 ? 16.646 2.922 -6.479 1.00 85.56 69 ASP A N 1
ATOM 564 C CA . ASP A 1 69 ? 17.246 2.195 -5.365 1.00 85.56 69 ASP A CA 1
ATOM 565 C C . ASP A 1 69 ? 18.508 1.476 -5.843 1.00 85.56 69 ASP A C 1
ATOM 567 O O . ASP A 1 69 ? 18.464 0.372 -6.385 1.00 85.56 69 ASP A O 1
ATOM 571 N N . HIS A 1 70 ? 19.663 2.083 -5.562 1.00 90.31 70 HIS A N 1
ATOM 572 C CA . HIS A 1 70 ? 20.975 1.532 -5.912 1.00 90.31 70 HIS A CA 1
ATOM 573 C C . HIS A 1 70 ? 21.254 0.147 -5.306 1.00 90.31 70 HIS A C 1
ATOM 575 O O . HIS A 1 70 ? 22.208 -0.523 -5.699 1.00 90.31 70 HIS A O 1
ATOM 581 N N . SER A 1 71 ? 20.502 -0.239 -4.275 1.00 90.31 71 SER A N 1
ATOM 582 C CA . SER A 1 71 ? 20.667 -1.495 -3.556 1.00 90.31 71 SER A CA 1
ATOM 583 C C . SER A 1 71 ? 19.700 -2.579 -4.034 1.00 90.31 71 SER A C 1
ATOM 585 O O . SER A 1 71 ? 19.811 -3.720 -3.576 1.00 90.31 71 SER A O 1
ATOM 587 N N . SER A 1 72 ? 18.759 -2.238 -4.919 1.00 88.94 72 SER A N 1
ATOM 588 C CA . SER A 1 72 ? 17.892 -3.199 -5.589 1.00 88.94 72 SER A CA 1
ATOM 589 C C . SER A 1 72 ? 18.589 -3.780 -6.815 1.00 88.94 72 SER A C 1
ATOM 591 O O . SER A 1 72 ? 19.265 -3.071 -7.560 1.00 88.94 72 SER A O 1
ATOM 593 N N . LYS A 1 73 ? 18.445 -5.088 -7.020 1.00 89.31 73 LYS A N 1
ATOM 594 C CA . LYS A 1 73 ? 19.085 -5.811 -8.119 1.00 89.31 73 LYS A CA 1
ATOM 595 C C . LYS A 1 73 ? 18.030 -6.498 -8.978 1.00 89.31 73 LYS A C 1
ATOM 597 O O . LYS A 1 73 ? 16.981 -6.880 -8.473 1.00 89.31 73 LYS A O 1
ATOM 602 N N . ALA A 1 74 ? 18.306 -6.659 -10.270 1.00 88.38 74 ALA A N 1
ATOM 603 C CA . ALA A 1 74 ? 17.351 -7.243 -11.215 1.00 88.38 74 ALA A CA 1
ATOM 604 C C . ALA A 1 74 ? 17.054 -8.732 -10.948 1.00 88.38 74 ALA A C 1
ATOM 606 O O . ALA A 1 74 ? 15.969 -9.200 -11.271 1.00 88.38 74 ALA A O 1
ATOM 607 N N . ASP A 1 75 ? 17.996 -9.461 -10.345 1.00 91.31 75 ASP A N 1
ATOM 608 C CA . ASP A 1 75 ? 17.842 -10.863 -9.937 1.00 91.31 75 ASP A CA 1
ATOM 609 C C . ASP A 1 75 ? 16.974 -11.032 -8.679 1.00 91.31 75 ASP A C 1
ATOM 611 O O . ASP A 1 75 ? 16.360 -12.079 -8.490 1.00 91.31 75 ASP A O 1
ATOM 615 N N . ASN A 1 76 ? 16.900 -10.004 -7.830 1.00 87.81 76 ASN A N 1
ATOM 616 C CA . ASN A 1 76 ? 16.067 -9.981 -6.631 1.00 87.81 76 ASN A CA 1
ATOM 617 C C . ASN A 1 76 ? 15.541 -8.555 -6.353 1.00 87.81 76 ASN A C 1
ATOM 619 O O . ASN A 1 76 ? 16.073 -7.857 -5.475 1.00 87.81 76 ASN A O 1
ATOM 623 N N . PRO A 1 77 ? 14.534 -8.093 -7.120 1.00 88.81 77 PRO A N 1
ATOM 624 C CA . PRO A 1 77 ? 13.984 -6.750 -6.987 1.00 88.81 77 PRO A CA 1
ATOM 625 C C . PRO A 1 77 ? 13.336 -6.550 -5.619 1.00 88.81 77 PRO A C 1
ATOM 627 O O . PRO A 1 77 ? 12.551 -7.374 -5.155 1.00 88.81 77 PRO A O 1
ATOM 630 N N . LYS A 1 78 ? 13.627 -5.414 -4.985 1.00 86.62 78 LYS A N 1
ATOM 631 C CA . LYS A 1 78 ? 13.069 -5.055 -3.672 1.00 86.62 78 LYS A CA 1
ATOM 632 C C . LYS A 1 78 ? 11.667 -4.469 -3.754 1.00 86.62 78 LYS A C 1
ATOM 634 O O . LYS A 1 78 ? 10.886 -4.613 -2.815 1.00 86.62 78 LYS A O 1
ATOM 639 N N . TRP A 1 79 ? 11.378 -3.767 -4.843 1.00 86.19 79 TRP A N 1
ATOM 640 C CA . TRP A 1 79 ? 10.163 -2.981 -4.984 1.00 86.19 79 TRP A CA 1
ATOM 641 C C . TRP A 1 79 ? 9.226 -3.621 -5.993 1.00 86.19 79 TRP A C 1
ATOM 643 O O . TRP A 1 79 ? 9.629 -4.033 -7.085 1.00 86.19 79 TRP A O 1
ATOM 653 N N . SER A 1 80 ? 7.964 -3.707 -5.599 1.00 85.06 80 SER A N 1
ATOM 654 C CA . SER A 1 80 ? 6.866 -4.081 -6.477 1.00 85.06 80 SER A CA 1
ATOM 655 C C . SER A 1 80 ? 5.887 -2.927 -6.585 1.00 85.06 80 SER A C 1
ATOM 657 O O . SER A 1 80 ? 5.791 -2.098 -5.673 1.00 85.06 80 SER A O 1
ATOM 659 N N . MET A 1 81 ? 5.149 -2.921 -7.684 1.00 85.06 81 MET A N 1
ATOM 660 C CA . MET A 1 81 ? 4.060 -2.002 -7.929 1.00 85.06 81 MET A CA 1
ATOM 661 C C . MET A 1 81 ? 2.836 -2.704 -8.501 1.00 85.06 81 MET A C 1
ATOM 663 O O . MET A 1 81 ? 2.939 -3.797 -9.050 1.00 85.06 81 MET A O 1
ATOM 667 N N . VAL A 1 82 ? 1.676 -2.081 -8.337 1.00 84.88 82 VAL A N 1
ATOM 668 C CA . VAL A 1 82 ? 0.395 -2.505 -8.918 1.00 84.88 82 VAL A CA 1
ATOM 669 C C . VAL A 1 82 ? -0.131 -1.401 -9.813 1.00 84.88 82 VAL A C 1
ATOM 671 O O . VAL A 1 82 ? 0.207 -0.235 -9.605 1.00 84.88 82 VAL A O 1
ATOM 674 N N . ASP A 1 83 ? -1.002 -1.773 -10.742 1.00 84.31 83 ASP A N 1
ATOM 675 C CA . ASP A 1 83 ? -1.822 -0.793 -11.442 1.00 84.31 83 ASP A CA 1
ATOM 676 C C . ASP A 1 83 ? -3.198 -0.769 -10.792 1.00 84.31 83 ASP A C 1
ATOM 678 O O . ASP A 1 83 ? -3.792 -1.822 -10.532 1.00 84.31 83 ASP A O 1
ATOM 682 N N . VAL A 1 84 ? -3.717 0.427 -10.547 1.00 81.12 84 VAL A N 1
ATOM 683 C CA . VAL A 1 84 ? -5.085 0.622 -10.063 1.00 81.12 84 VAL A CA 1
ATOM 684 C C . VAL A 1 84 ? -5.880 1.432 -11.071 1.00 81.12 84 VAL A C 1
ATOM 686 O O . VAL A 1 84 ? -5.319 2.200 -11.844 1.00 81.12 84 VAL A O 1
ATOM 689 N N . GLN A 1 85 ? -7.191 1.269 -11.042 1.00 81.19 85 GLN A N 1
ATOM 690 C CA . GLN A 1 85 ? -8.133 2.036 -11.833 1.00 81.19 85 GLN A CA 1
ATOM 691 C C . GLN A 1 85 ? -9.028 2.838 -10.895 1.00 81.19 85 GLN A C 1
ATOM 693 O O . GLN A 1 85 ? -9.473 2.334 -9.862 1.00 81.19 85 GLN A O 1
ATOM 698 N N . PHE A 1 86 ? -9.292 4.088 -11.263 1.00 82.69 86 PHE A N 1
ATOM 699 C CA . PHE A 1 86 ? -10.288 4.909 -10.589 1.00 82.69 86 PHE A CA 1
ATOM 700 C C . PHE A 1 86 ? -11.685 4.312 -10.777 1.00 82.69 86 PHE A C 1
ATOM 702 O O . PHE A 1 86 ? -12.092 4.047 -11.904 1.00 82.69 86 PHE A O 1
ATOM 709 N N . GLU A 1 87 ? -12.412 4.110 -9.678 1.00 82.94 87 GLU A N 1
ATOM 710 C CA . GLU A 1 87 ? -13.791 3.621 -9.717 1.00 82.94 87 GLU A CA 1
ATOM 711 C C . GLU A 1 87 ? -14.772 4.786 -9.550 1.00 82.94 87 GLU A C 1
ATOM 713 O O . GLU A 1 87 ? -15.587 5.056 -10.431 1.00 82.94 87 GLU A O 1
ATOM 718 N N . ARG A 1 88 ? -14.698 5.497 -8.417 1.00 82.06 88 ARG A N 1
ATOM 719 C CA . ARG A 1 88 ? -15.594 6.622 -8.114 1.00 82.06 88 ARG A CA 1
ATOM 720 C C . ARG A 1 88 ? -15.064 7.515 -6.999 1.00 82.06 88 ARG A C 1
ATOM 722 O O . ARG A 1 88 ? -14.227 7.111 -6.196 1.00 82.06 88 ARG A O 1
ATOM 729 N N . MET A 1 89 ? -15.648 8.703 -6.887 1.00 79.94 89 MET A N 1
ATOM 730 C CA . MET A 1 89 ? -15.505 9.567 -5.712 1.00 79.94 89 MET A CA 1
ATOM 731 C C . MET A 1 89 ? -16.288 8.990 -4.520 1.00 79.94 89 MET A C 1
ATOM 733 O O . MET A 1 89 ? -17.302 8.299 -4.694 1.00 79.94 89 MET A O 1
ATOM 737 N N . THR A 1 90 ? -15.849 9.280 -3.296 1.00 72.75 90 THR A N 1
ATOM 738 C CA . THR A 1 90 ? -16.693 9.097 -2.111 1.00 72.75 90 THR A CA 1
ATOM 739 C C . THR A 1 90 ? -17.744 10.206 -2.053 1.00 72.75 90 THR A C 1
ATOM 741 O O . THR A 1 90 ? -17.492 11.349 -2.419 1.00 72.75 90 THR A O 1
ATOM 744 N N . ASN A 1 91 ? -18.944 9.878 -1.568 1.00 72.56 91 ASN A N 1
ATOM 745 C CA . ASN A 1 91 ? -19.997 10.882 -1.360 1.00 72.56 91 ASN A CA 1
ATOM 746 C C . ASN A 1 91 ? -19.746 11.736 -0.106 1.00 72.56 91 ASN A C 1
ATOM 748 O O . ASN A 1 91 ? -20.433 12.728 0.117 1.00 72.56 91 ASN A O 1
ATOM 752 N N . CYS A 1 92 ? -18.823 11.301 0.753 1.00 74.56 92 CYS A N 1
ATOM 753 C CA . CYS A 1 92 ? -18.511 11.928 2.023 1.00 74.56 92 CYS A CA 1
ATOM 754 C C . CYS A 1 92 ? -17.033 11.696 2.339 1.00 74.56 92 CYS A C 1
ATOM 756 O O . CYS A 1 92 ? -16.565 10.555 2.338 1.00 74.56 92 CYS A O 1
ATOM 758 N N . PHE A 1 93 ? -16.318 12.781 2.614 1.00 80.06 93 PHE A N 1
ATOM 759 C CA . PHE A 1 93 ? -14.973 12.740 3.169 1.00 80.06 93 PHE A CA 1
ATOM 760 C C . PHE A 1 93 ? -15.045 12.422 4.667 1.00 80.06 93 PHE A C 1
ATOM 762 O O . PHE A 1 93 ? -15.808 13.064 5.390 1.00 80.06 93 PHE A O 1
ATOM 769 N N . ILE A 1 94 ? -14.246 11.458 5.142 1.00 80.81 94 ILE A N 1
ATOM 770 C CA . ILE A 1 94 ? -14.161 11.117 6.571 1.00 80.81 94 ILE A CA 1
ATOM 771 C C . ILE A 1 94 ? -12.834 11.652 7.132 1.00 80.81 94 ILE A C 1
ATOM 773 O O . ILE A 1 94 ? -11.772 11.071 6.881 1.00 80.81 94 ILE A O 1
ATOM 777 N N . PRO A 1 95 ? -12.853 12.728 7.944 1.00 83.44 95 PRO A N 1
ATOM 778 C CA . PRO A 1 95 ? -11.639 13.281 8.529 1.00 83.44 95 PRO A CA 1
ATOM 779 C C . PRO A 1 95 ? -10.897 12.271 9.412 1.00 83.44 95 PRO A C 1
ATOM 781 O O . PRO A 1 95 ? -11.505 11.459 10.116 1.00 83.44 95 PRO A O 1
ATOM 784 N N . LEU A 1 96 ? -9.563 12.384 9.480 1.00 83.94 96 LEU A N 1
ATOM 785 C CA . LEU A 1 96 ? -8.735 11.483 10.299 1.00 83.94 96 LEU A CA 1
ATOM 786 C C . LEU A 1 96 ? -9.147 11.514 11.773 1.00 83.94 96 LEU A C 1
ATOM 788 O O . LEU A 1 96 ? -9.084 10.505 12.475 1.00 83.94 96 LEU A O 1
ATOM 792 N N . THR A 1 97 ? -9.552 12.692 12.246 1.00 87.06 97 THR A N 1
ATOM 793 C CA . THR A 1 97 ? -10.026 12.930 13.611 1.00 87.06 97 THR A CA 1
ATOM 794 C C . THR A 1 97 ? -11.288 12.128 13.914 1.00 87.06 97 THR A C 1
ATOM 796 O O . THR A 1 97 ? -11.389 11.533 14.990 1.00 87.06 97 THR A O 1
ATOM 799 N N . GLU A 1 98 ? -12.214 12.052 12.960 1.00 88.94 98 GLU A N 1
ATOM 800 C CA . GLU A 1 98 ? -13.438 11.270 13.075 1.00 88.94 98 GLU A CA 1
ATOM 801 C C . GLU A 1 98 ? -13.139 9.767 13.038 1.00 88.94 98 GLU A C 1
ATOM 803 O O . GLU A 1 98 ? -13.540 9.033 13.945 1.00 88.94 98 GLU A O 1
ATOM 808 N N . LEU A 1 99 ? -12.335 9.309 12.076 1.00 88.12 99 LEU A N 1
ATOM 809 C CA . LEU A 1 99 ? -11.944 7.901 11.990 1.00 88.12 99 LEU A CA 1
ATOM 810 C C . LEU A 1 99 ? -11.189 7.441 13.255 1.00 88.12 99 LEU A C 1
ATOM 812 O O . LEU A 1 99 ? -11.409 6.334 13.757 1.00 88.12 99 LEU A O 1
ATOM 816 N N . LYS A 1 100 ? -10.364 8.319 13.846 1.00 89.44 100 LYS A N 1
ATOM 817 C CA . LYS A 1 100 ? -9.664 8.068 15.117 1.00 89.44 100 LYS A CA 1
ATOM 818 C C . LYS A 1 100 ? -10.632 7.943 16.290 1.00 89.44 100 LYS A C 1
ATOM 820 O O . LYS A 1 100 ? -10.433 7.089 17.155 1.00 89.44 100 LYS A O 1
ATOM 825 N N . LYS A 1 101 ? -11.688 8.761 16.326 1.00 92.75 101 LYS A N 1
ATOM 826 C CA . LYS A 1 101 ? -12.743 8.668 17.345 1.00 92.75 101 LYS A CA 1
ATOM 827 C C . LYS A 1 101 ? -13.429 7.302 17.286 1.00 92.75 101 LYS A C 1
ATOM 829 O O . LYS A 1 101 ? -13.530 6.645 18.323 1.00 92.75 101 LYS A O 1
ATOM 834 N N . TYR A 1 102 ? -13.822 6.840 16.096 1.00 91.69 102 TYR A N 1
ATOM 835 C CA . TYR A 1 102 ? -14.421 5.510 15.932 1.00 91.69 102 TYR A CA 1
ATOM 836 C C . TYR A 1 102 ? -13.458 4.383 16.311 1.00 91.69 102 TYR A C 1
ATOM 838 O O . TYR A 1 102 ? -13.851 3.455 17.018 1.00 91.69 102 TYR A O 1
ATOM 846 N N . HIS A 1 103 ? -12.183 4.482 15.925 1.00 90.56 103 HIS A N 1
ATOM 847 C CA . HIS A 1 103 ? -11.158 3.522 16.338 1.00 90.56 103 HIS A CA 1
ATOM 848 C C . HIS A 1 103 ? -11.068 3.398 17.866 1.00 90.56 103 HIS A C 1
ATOM 850 O O . HIS A 1 103 ? -11.123 2.287 18.391 1.00 90.56 103 HIS A O 1
ATOM 856 N N . LEU A 1 104 ? -10.989 4.517 18.596 1.00 92.94 104 LEU A N 1
ATOM 857 C CA . LEU A 1 104 ? -10.908 4.506 20.062 1.00 92.94 104 LEU A CA 1
ATOM 858 C C . LEU A 1 104 ? -12.169 3.917 20.713 1.00 92.94 104 LEU A C 1
ATOM 860 O O . LEU A 1 104 ? -12.067 3.132 21.656 1.00 92.94 104 LEU A O 1
ATOM 864 N N . GLN A 1 105 ? -13.353 4.236 20.183 1.00 93.00 105 GLN A N 1
ATOM 865 C CA . GLN A 1 105 ? -14.617 3.656 20.649 1.00 93.00 105 GLN A CA 1
ATOM 866 C C . GLN A 1 105 ? -14.669 2.140 20.421 1.00 93.00 105 GLN A C 1
ATOM 868 O O . GLN A 1 105 ? -15.047 1.385 21.319 1.00 93.00 105 GLN A O 1
ATOM 873 N N . HIS A 1 106 ? -14.262 1.680 19.236 1.00 92.69 106 HIS A N 1
ATOM 874 C CA . HIS A 1 106 ? -14.223 0.258 18.902 1.00 92.69 106 HIS A CA 1
ATOM 875 C C . HIS A 1 106 ? -13.155 -0.468 19.716 1.00 92.69 106 HIS A C 1
ATOM 877 O O . HIS A 1 106 ? -13.385 -1.595 20.138 1.00 92.69 106 HIS A O 1
ATOM 883 N N . LYS A 1 107 ? -12.032 0.181 20.029 1.00 90.75 107 LYS A N 1
ATOM 884 C CA . LYS A 1 107 ? -10.998 -0.380 20.900 1.00 90.75 107 LYS A CA 1
ATOM 885 C C . LYS A 1 107 ? -11.517 -0.677 22.306 1.00 90.75 107 LYS A C 1
ATOM 887 O O . LYS A 1 107 ? -11.238 -1.748 22.829 1.00 90.75 107 LYS A O 1
ATOM 892 N N . ALA A 1 108 ? -12.328 0.213 22.879 1.00 91.38 108 ALA A N 1
ATOM 893 C CA . ALA A 1 108 ? -12.942 -0.008 24.190 1.00 91.38 108 ALA A CA 1
ATOM 894 C C . ALA A 1 108 ? -14.004 -1.124 24.182 1.00 91.38 108 ALA A C 1
ATOM 896 O O . ALA A 1 108 ? -14.162 -1.834 25.170 1.00 91.38 108 ALA A O 1
ATOM 897 N N . LYS A 1 109 ? -14.729 -1.289 23.069 1.00 91.88 109 LYS A N 1
ATOM 898 C CA . LYS A 1 109 ? -15.849 -2.240 22.939 1.00 91.88 109 LYS A CA 1
ATOM 899 C C . LYS A 1 109 ? -15.504 -3.516 22.163 1.00 91.88 109 LYS A C 1
ATOM 901 O O . LYS A 1 109 ? -16.402 -4.264 21.799 1.00 91.88 109 LYS A O 1
ATOM 906 N N . SER A 1 110 ? -14.225 -3.752 21.862 1.00 87.31 110 SER A N 1
ATOM 907 C CA . SER A 1 110 ? -13.775 -4.822 20.955 1.00 87.31 110 SER A CA 1
ATOM 908 C C . SER A 1 110 ? -14.499 -4.855 19.592 1.00 87.31 110 SER A C 1
ATOM 910 O O . SER A 1 110 ? -14.709 -5.921 19.020 1.00 87.31 110 SER A O 1
ATOM 912 N N . GLY A 1 111 ? -14.853 -3.686 19.053 1.00 86.31 111 GLY A N 1
ATOM 913 C CA . GLY A 1 111 ? -15.523 -3.517 17.761 1.00 86.31 111 GLY A CA 1
ATOM 914 C C . GLY A 1 111 ? -14.596 -3.647 16.544 1.00 86.31 111 GLY A C 1
ATOM 915 O O . GLY A 1 111 ? -13.375 -3.727 16.662 1.00 86.31 111 GLY A O 1
ATOM 916 N N . ARG A 1 112 ? -15.181 -3.588 15.342 1.00 87.25 112 ARG A N 1
ATOM 917 C CA . ARG A 1 112 ? -14.525 -3.896 14.049 1.00 87.25 112 ARG A CA 1
ATOM 918 C C . ARG A 1 112 ? -13.312 -3.030 13.684 1.00 87.25 112 ARG A C 1
ATOM 920 O O . ARG A 1 112 ? -12.487 -3.445 12.888 1.00 87.25 112 ARG A O 1
ATOM 927 N N . LEU A 1 113 ? -13.197 -1.831 14.260 1.00 87.81 113 LEU A N 1
ATOM 928 C CA . LEU A 1 113 ? -12.129 -0.865 13.940 1.00 87.81 113 LEU A CA 1
ATOM 929 C C . LEU A 1 113 ? -11.034 -0.823 15.013 1.00 87.81 113 LEU A C 1
ATOM 931 O O . LEU A 1 113 ? -10.148 0.030 14.956 1.00 87.81 113 LEU A O 1
ATOM 935 N N . LYS A 1 114 ? -11.084 -1.722 16.006 1.00 88.31 114 LYS A N 1
ATOM 936 C CA . LYS A 1 114 ? -10.154 -1.726 17.145 1.00 88.31 114 LYS A CA 1
ATOM 937 C C . LYS A 1 114 ? -8.686 -1.905 16.736 1.00 88.31 114 LYS A C 1
ATOM 939 O O . LYS A 1 114 ? -7.818 -1.349 17.399 1.00 88.31 114 LYS A O 1
ATOM 944 N N . ASP A 1 115 ? -8.435 -2.611 15.631 1.00 87.81 115 ASP A N 1
ATOM 945 C CA . ASP A 1 115 ? -7.094 -2.975 15.151 1.00 87.81 115 ASP A CA 1
ATOM 946 C C . ASP A 1 115 ? -6.709 -2.261 13.846 1.00 87.81 115 ASP A C 1
ATOM 948 O O . ASP A 1 115 ? -5.782 -2.679 13.153 1.00 87.81 115 ASP A O 1
ATOM 952 N N . LEU A 1 116 ? -7.405 -1.169 13.500 1.00 86.62 116 LEU A N 1
ATOM 953 C CA . LEU A 1 116 ? -7.169 -0.438 12.257 1.00 86.62 116 LEU A CA 1
ATOM 954 C C . LEU A 1 116 ? -5.692 -0.019 12.139 1.00 86.62 116 LEU A C 1
ATOM 956 O O . LEU A 1 116 ? -5.192 0.773 12.946 1.00 86.62 116 LEU A O 1
ATOM 960 N N . ALA A 1 117 ? -5.003 -0.550 11.122 1.00 84.88 117 ALA A N 1
ATOM 961 C CA . ALA A 1 117 ? -3.569 -0.345 10.903 1.00 84.88 117 ALA A CA 1
ATOM 962 C C . ALA A 1 117 ? -3.188 1.142 10.828 1.00 84.88 117 ALA A C 1
ATOM 964 O O . ALA A 1 117 ? -2.104 1.514 11.275 1.00 84.88 117 ALA A O 1
ATOM 965 N N . LEU A 1 118 ? -4.118 1.988 10.376 1.00 83.94 118 LEU A N 1
ATOM 966 C CA . LEU A 1 118 ? -3.976 3.438 10.280 1.00 83.94 118 LEU A CA 1
ATOM 967 C C . LEU A 1 118 ? -3.560 4.091 11.603 1.00 83.94 118 LEU A C 1
ATOM 969 O O . LEU A 1 118 ? -2.794 5.05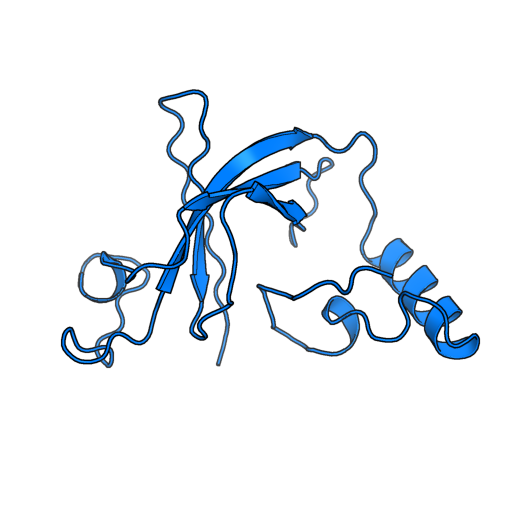1 11.600 1.00 83.94 118 LEU A O 1
ATOM 973 N N . PHE A 1 119 ? -4.015 3.546 12.736 1.00 87.12 119 PHE A N 1
ATOM 974 C CA . PHE A 1 119 ? -3.707 4.072 14.069 1.00 87.12 119 PHE A CA 1
ATOM 975 C C . PHE A 1 119 ? -2.767 3.186 14.888 1.00 87.12 119 PHE A C 1
ATOM 977 O O . PHE A 1 119 ? -2.249 3.638 15.908 1.00 87.12 119 PHE A O 1
ATOM 984 N N . THR A 1 120 ? -2.532 1.942 14.465 1.00 85.50 120 THR A N 1
ATOM 985 C CA . THR A 1 120 ? -1.685 0.987 15.200 1.00 85.50 120 THR A CA 1
ATOM 986 C C . THR A 1 120 ? -0.293 0.822 14.592 1.00 85.50 120 THR A C 1
ATOM 988 O O . THR A 1 120 ? 0.637 0.433 15.298 1.00 85.50 120 THR A O 1
ATOM 991 N N . ARG A 1 121 ? -0.109 1.141 13.304 1.00 80.38 121 ARG A N 1
ATOM 992 C CA . ARG A 1 121 ? 1.163 1.004 12.582 1.00 80.38 121 ARG A CA 1
ATOM 993 C C . ARG A 1 121 ? 1.597 2.342 12.002 1.00 80.38 121 ARG A C 1
ATOM 995 O O . ARG A 1 121 ? 1.208 2.729 10.904 1.00 80.38 121 ARG A O 1
ATOM 1002 N N . ALA A 1 122 ? 2.460 3.037 12.737 1.00 68.81 122 ALA A N 1
ATOM 1003 C CA . ALA A 1 122 ? 3.023 4.294 12.270 1.00 68.81 122 ALA A CA 1
ATOM 1004 C C . ALA A 1 122 ? 3.792 4.095 10.949 1.00 68.81 122 ALA A C 1
ATOM 1006 O O . ALA A 1 122 ? 4.656 3.223 10.854 1.00 68.81 122 ALA A O 1
ATOM 1007 N N . ARG A 1 123 ? 3.520 4.962 9.961 1.00 71.19 123 ARG A N 1
ATOM 1008 C CA . ARG A 1 123 ? 4.247 5.063 8.677 1.00 71.19 123 ARG A CA 1
ATOM 1009 C C . ARG A 1 123 ? 4.076 3.872 7.722 1.00 71.19 123 ARG A C 1
ATOM 1011 O O . ARG A 1 123 ? 4.885 3.718 6.807 1.00 71.19 123 ARG A O 1
ATOM 1018 N N . LEU A 1 124 ? 3.054 3.039 7.926 1.00 72.12 124 LEU A N 1
ATOM 1019 C CA . LEU A 1 124 ? 2.634 2.069 6.921 1.00 72.12 124 LEU A CA 1
ATOM 1020 C C . LEU A 1 124 ? 1.645 2.750 5.984 1.00 72.12 124 LEU A C 1
ATOM 1022 O O . LEU A 1 124 ? 0.617 3.240 6.438 1.00 72.12 124 LEU A O 1
ATOM 1026 N N . SER A 1 125 ? 1.984 2.794 4.709 1.00 71.31 125 SER A N 1
ATOM 1027 C CA . SER A 1 125 ? 1.236 3.555 3.724 1.00 71.31 125 SER A CA 1
ATOM 1028 C C . SER A 1 125 ? 0.163 2.654 3.076 1.00 71.31 125 SER A C 1
ATOM 1030 O O . SER A 1 125 ? -1.023 2.957 3.130 1.00 71.31 125 SER A O 1
ATOM 1032 N N . VAL A 1 126 ? 0.553 1.442 2.657 1.00 77.38 126 VAL A N 1
ATOM 1033 C CA . VAL A 1 126 ? -0.365 0.403 2.173 1.00 77.38 126 VAL A CA 1
ATOM 1034 C C . VAL A 1 126 ? -0.775 -0.500 3.327 1.00 77.38 126 VAL A C 1
ATOM 1036 O O . VAL A 1 126 ? 0.067 -1.142 3.965 1.00 77.38 126 VAL A O 1
ATOM 1039 N N . GLN A 1 127 ? -2.075 -0.570 3.597 1.00 79.81 127 GLN A N 1
ATOM 1040 C CA . GLN A 1 127 ? -2.607 -1.236 4.780 1.00 79.81 127 GLN A CA 1
ATOM 1041 C C . GLN A 1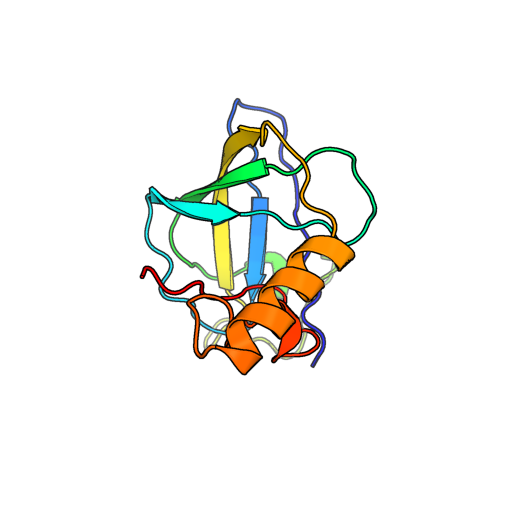 127 ? -3.704 -2.238 4.405 1.00 79.81 127 GLN A C 1
ATOM 1043 O O . GLN A 1 127 ? -4.631 -1.874 3.687 1.00 79.81 127 GLN A O 1
ATOM 1048 N N . PRO A 1 128 ? -3.643 -3.491 4.892 1.00 80.50 128 PRO A N 1
ATOM 1049 C CA . PRO A 1 128 ? -4.743 -4.423 4.705 1.00 80.50 128 PRO A CA 1
ATOM 1050 C C . PRO A 1 128 ? -5.919 -4.018 5.597 1.00 80.50 128 PRO A C 1
ATOM 1052 O O . PRO A 1 128 ? -5.738 -3.728 6.784 1.00 80.50 128 PRO A O 1
ATOM 1055 N N . LEU A 1 129 ? -7.124 -4.062 5.038 1.00 80.88 129 LEU A N 1
ATOM 1056 C CA . LEU A 1 129 ? -8.370 -3.993 5.793 1.00 80.88 129 LEU A CA 1
ATO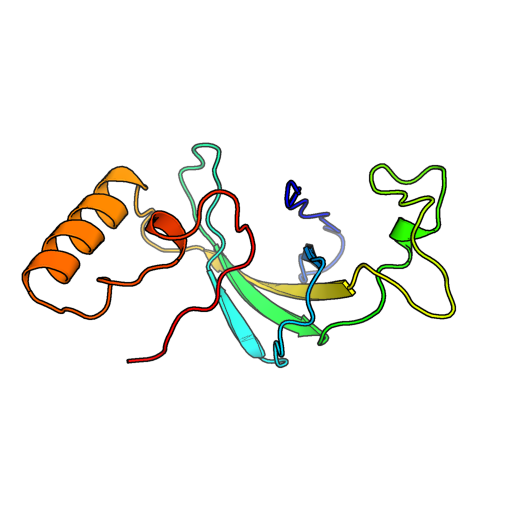M 1057 C C . LEU A 1 129 ? -8.946 -5.401 5.925 1.00 80.88 129 LEU A C 1
ATOM 1059 O O . LEU A 1 129 ? -8.920 -6.190 4.982 1.00 80.88 129 LEU A O 1
ATOM 1063 N N . THR A 1 130 ? -9.447 -5.738 7.108 1.00 73.81 130 THR A N 1
ATOM 1064 C CA . THR A 1 130 ? -10.168 -6.993 7.316 1.00 73.81 130 THR A CA 1
ATOM 1065 C C . THR A 1 130 ? -11.619 -6.806 6.899 1.00 73.81 130 THR A C 1
ATOM 1067 O O . THR A 1 130 ? -12.300 -5.930 7.441 1.00 73.81 130 THR A O 1
ATOM 1070 N N . ALA A 1 131 ? -12.111 -7.655 5.994 1.00 65.38 131 ALA A N 1
ATOM 1071 C CA . ALA A 1 131 ? -13.549 -7.864 5.881 1.00 65.38 131 ALA A CA 1
ATOM 1072 C C . ALA A 1 131 ? -14.060 -8.363 7.240 1.00 65.38 131 ALA A C 1
ATOM 1074 O O . ALA A 1 131 ? -13.361 -9.103 7.938 1.00 65.38 131 ALA A O 1
ATOM 1075 N N . GLY A 1 132 ? -15.243 -7.924 7.647 1.00 52.62 132 GLY A N 1
ATOM 1076 C CA . GLY A 1 132 ? -15.834 -8.345 8.915 1.00 52.62 132 GLY A CA 1
ATOM 1077 C C . GLY A 1 132 ? -17.329 -8.469 8.831 1.00 52.62 132 GLY A C 1
ATOM 1078 O O . GLY A 1 132 ? -17.873 -8.122 7.758 1.00 52.62 132 GLY A O 1
#

Foldseek 3Di:
DFLPFDFDADPPDQFRFTKGKDQDQDQADFQDKDKDDDPPDDFKTFIKTFNFHKDADPLCCDPPRPNPDPPADPVHGRMIITTIGTDGIDPGDQDPVNLVVVCVVCCVVVHQNVVPCVPVPPNDNDDDHDDD

Secondary structure (DSSP, 8-state):
-----------SSS---EEEEESS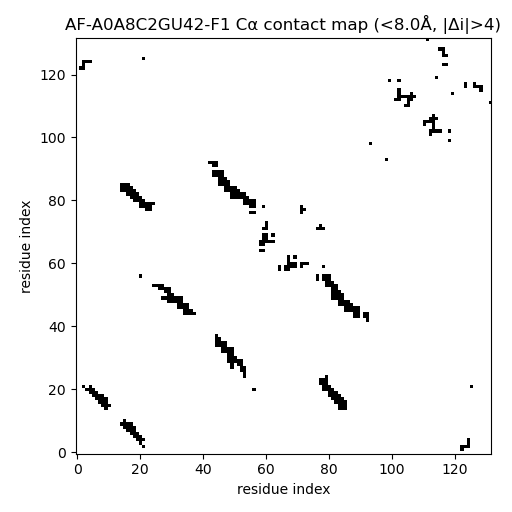-----TT-EEEE--SS--S--EEEEEEEEEEE-GGGG-TTSTT--TT-BTTB-S-EEEEEEEEEE-SS---HHHHHHHHHHHHHTT-TTTT-HHHHSTT--S-PPPP-